Protein AF-A0A127SIT8-F1 (afdb_monomer_lite)

Secondary structure (DSSP, 8-state):
---TTTTS-GGGSPPP-TTT----GGG-THHHHHHTSTT-EE-S-SSS--EE-STTHHHHHS---TT-SSSTTSHHHHHHHTT-----SS--GGG-TTHHHHHHH--SPPPPTT--

Radius of gyration: 15.7 Å; chains: 1; bounding box: 31×37×43 Å

Sequence (116 aa):
MALGWMTKPRRTWPPFDPATAGTYRGFGLLNQFLVQAPGARRSAHPDASMVAVGPLAETLTEPHELGHALGEGSPVERFVRLGGKALLLGAPLNSVTALHYAEAGCGYPQQTMGDV

Foldseek 3Di:
DPDVVVPDPPVPDDQDDLLPDADDPVLHPVVRVQSVDPQKDWADDRPLIDIDHDDCRCVLRPHDDPVRRQEPPHSLVVCVVVVHDDDDDVHDPVSPSNVVHVVNVDPDPDDDPVND

Structure (mmCIF, N/CA/C/O backbone):
data_AF-A0A127SIT8-F1
#
_entry.id   AF-A0A127SIT8-F1
#
loop_
_atom_site.group_PDB
_atom_site.id
_atom_site.type_symbol
_atom_site.label_atom_id
_atom_site.label_alt_id
_atom_site.label_comp_id
_atom_site.label_asym_id
_atom_site.label_entity_id
_atom_site.label_seq_id
_atom_site.pdbx_PDB_ins_code
_atom_site.Cartn_x
_atom_site.Cartn_y
_atom_site.Cartn_z
_atom_site.occupancy
_atom_site.B_iso_or_equiv
_atom_site.auth_seq_id
_atom_site.auth_comp_id
_atom_site.auth_asym_id
_atom_site.auth_atom_id
_atom_site.pdbx_PDB_model_num
ATOM 1 N N . MET A 1 1 ? 18.643 5.044 -24.888 1.00 40.28 1 MET A N 1
ATOM 2 C CA . MET A 1 1 ? 17.559 4.178 -25.403 1.00 40.28 1 MET A CA 1
ATOM 3 C C . MET A 1 1 ? 16.245 4.693 -24.845 1.00 40.28 1 MET A C 1
ATOM 5 O O . MET A 1 1 ? 16.117 4.737 -23.631 1.00 40.28 1 MET A O 1
ATOM 9 N N . ALA A 1 2 ? 15.307 5.138 -25.684 1.00 46.88 2 ALA A N 1
ATOM 10 C CA . ALA A 1 2 ? 13.973 5.501 -25.203 1.00 46.88 2 ALA A CA 1
ATOM 11 C C . ALA A 1 2 ? 13.258 4.223 -24.741 1.00 46.88 2 ALA A C 1
ATOM 13 O O . ALA A 1 2 ? 13.222 3.241 -25.487 1.00 46.88 2 ALA A O 1
ATOM 14 N N . LEU A 1 3 ? 12.743 4.200 -23.509 1.00 56.16 3 LEU A N 1
ATOM 15 C CA . LEU A 1 3 ? 12.026 3.036 -23.004 1.00 56.16 3 LEU A CA 1
ATOM 16 C C . LEU A 1 3 ? 10.766 2.822 -23.860 1.00 56.16 3 LEU A C 1
ATOM 18 O O . LEU A 1 3 ? 9.957 3.733 -24.022 1.00 56.16 3 LEU A O 1
ATOM 22 N N . GLY A 1 4 ? 10.579 1.611 -24.391 1.00 52.06 4 GLY A N 1
ATOM 23 C CA . GLY A 1 4 ? 9.513 1.265 -25.347 1.00 52.06 4 GLY A CA 1
ATOM 24 C C . GLY A 1 4 ? 8.064 1.425 -24.856 1.00 52.06 4 GLY A C 1
ATOM 25 O O . GLY A 1 4 ? 7.136 1.086 -25.583 1.00 52.06 4 GLY A O 1
ATOM 26 N N . TRP A 1 5 ? 7.834 1.932 -23.642 1.00 57.19 5 TRP A N 1
ATOM 27 C CA . TRP A 1 5 ? 6.511 2.350 -23.173 1.00 57.19 5 TRP A CA 1
ATOM 28 C C . TRP A 1 5 ? 6.173 3.798 -23.557 1.00 57.19 5 TRP A C 1
ATOM 30 O O . TRP A 1 5 ? 4.993 4.116 -23.683 1.00 57.19 5 TRP A O 1
ATOM 40 N N . MET A 1 6 ? 7.174 4.652 -23.815 1.00 56.91 6 MET A N 1
ATOM 41 C CA . MET A 1 6 ? 6.979 6.041 -24.263 1.00 56.91 6 MET A CA 1
ATOM 42 C C . MET A 1 6 ? 6.443 6.138 -25.702 1.00 56.91 6 MET A C 1
ATOM 44 O O . MET A 1 6 ? 6.018 7.205 -26.130 1.00 56.91 6 MET A O 1
ATOM 48 N N . THR A 1 7 ? 6.459 5.036 -26.458 1.00 61.00 7 THR A N 1
ATOM 49 C CA . THR A 1 7 ? 6.024 4.980 -27.862 1.00 61.00 7 THR A CA 1
ATOM 50 C C . THR A 1 7 ? 4.587 4.486 -28.040 1.00 61.00 7 THR A C 1
ATOM 52 O O . THR A 1 7 ? 4.038 4.604 -29.135 1.00 61.00 7 THR A O 1
ATOM 55 N N . LYS A 1 8 ? 3.941 3.950 -26.992 1.00 68.88 8 LYS A N 1
ATOM 56 C CA . LYS A 1 8 ? 2.527 3.556 -27.065 1.00 68.88 8 LYS A CA 1
ATOM 57 C C . LYS A 1 8 ? 1.630 4.791 -26.936 1.00 68.88 8 LYS A C 1
ATOM 59 O O . LYS A 1 8 ? 1.802 5.564 -25.993 1.00 68.88 8 LYS A O 1
ATOM 64 N N . PRO A 1 9 ? 0.633 4.978 -27.821 1.00 81.00 9 PRO A N 1
ATOM 65 C CA . PRO A 1 9 ? -0.307 6.081 -27.685 1.00 81.00 9 PRO A CA 1
ATOM 66 C C . PRO A 1 9 ? -1.016 6.010 -26.331 1.00 81.00 9 PRO A C 1
ATOM 68 O O . PRO A 1 9 ? -1.557 4.961 -25.979 1.00 81.00 9 PRO A O 1
ATOM 71 N N . ARG A 1 10 ? -1.095 7.132 -25.603 1.00 79.88 10 ARG A N 1
ATOM 72 C CA . ARG A 1 10 ? -1.834 7.234 -24.325 1.00 79.88 10 ARG A CA 1
ATOM 73 C C . ARG A 1 10 ? -3.251 6.657 -24.406 1.00 79.88 10 ARG A C 1
ATOM 75 O O . ARG A 1 10 ? -3.725 6.051 -23.460 1.00 79.88 10 ARG A O 1
ATOM 82 N N . ARG A 1 11 ? -3.901 6.782 -25.569 1.00 84.56 11 ARG A N 1
ATOM 83 C CA . ARG A 1 11 ? -5.251 6.258 -25.839 1.00 84.56 11 ARG A CA 1
ATOM 84 C C . ARG A 1 11 ? -5.359 4.727 -25.835 1.00 84.56 11 ARG A C 1
ATOM 86 O O . ARG A 1 11 ? -6.466 4.211 -25.865 1.00 84.56 11 ARG A O 1
ATOM 93 N N . THR A 1 12 ? -4.231 4.019 -25.845 1.00 88.75 12 THR A N 1
ATOM 94 C CA . THR A 1 12 ? -4.159 2.548 -25.835 1.00 88.75 12 THR A CA 1
ATOM 95 C C . THR A 1 12 ? -3.768 1.980 -24.472 1.00 88.75 12 THR A C 1
ATOM 97 O O . THR A 1 12 ? -3.664 0.763 -24.331 1.00 88.75 12 THR A O 1
ATOM 100 N N . TRP A 1 13 ? -3.521 2.834 -23.473 1.00 88.56 13 TRP A N 1
ATOM 101 C CA . TRP A 1 13 ? -3.238 2.365 -22.123 1.00 88.56 13 TRP A CA 1
ATOM 102 C C . TRP A 1 13 ? -4.503 1.769 -21.499 1.00 88.56 13 TRP A C 1
ATOM 104 O O . TRP A 1 13 ? -5.552 2.418 -21.545 1.00 88.56 13 TRP A O 1
ATOM 114 N N . PRO A 1 14 ? -4.429 0.554 -20.929 1.00 91.62 14 PRO A N 1
ATOM 115 C CA . PRO A 1 14 ? -5.562 -0.005 -20.217 1.00 91.62 14 PRO A CA 1
ATOM 116 C C . PRO A 1 14 ? -5.865 0.860 -18.983 1.00 91.62 14 PRO A C 1
ATOM 118 O O . PRO A 1 14 ? -4.927 1.334 -18.331 1.00 91.62 14 PRO A O 1
ATOM 121 N N . PRO A 1 15 ? -7.148 1.075 -18.645 1.00 92.44 15 PRO A N 1
ATOM 122 C CA . PRO A 1 15 ? -7.497 1.675 -17.368 1.00 92.44 15 PRO A CA 1
ATOM 123 C C . PRO A 1 15 ? -7.002 0.777 -16.232 1.00 92.44 15 PRO A C 1
ATOM 125 O O . PRO A 1 15 ? -6.918 -0.445 -16.371 1.00 92.44 15 PRO A O 1
ATOM 128 N N . PHE A 1 16 ? -6.668 1.390 -15.102 1.00 94.88 16 PHE A N 1
ATOM 129 C CA . PHE A 1 16 ? -6.345 0.631 -13.908 1.00 94.88 16 PHE A CA 1
ATOM 130 C C . PHE A 1 16 ? -7.620 0.019 -13.332 1.00 94.88 16 PHE A C 1
ATOM 132 O O . PHE A 1 16 ? -8.549 0.732 -12.964 1.00 94.88 16 PHE A O 1
ATOM 139 N N . ASP A 1 17 ? -7.634 -1.304 -13.251 1.00 94.94 17 ASP A N 1
ATOM 140 C CA . ASP A 1 17 ? -8.654 -2.082 -12.566 1.00 94.94 17 ASP A CA 1
ATOM 141 C C . ASP A 1 17 ? -7.963 -2.858 -11.432 1.00 94.94 17 ASP A C 1
ATOM 143 O O . ASP A 1 17 ? -7.124 -3.721 -11.717 1.00 94.94 17 ASP A O 1
ATOM 147 N N . PRO A 1 18 ? -8.274 -2.572 -10.152 1.00 94.25 18 PRO A N 1
ATOM 148 C CA . PRO A 1 18 ? -7.648 -3.238 -9.013 1.00 94.25 18 PRO A CA 1
ATOM 149 C C . PRO A 1 18 ? -7.737 -4.770 -9.059 1.00 94.25 18 PRO A C 1
ATOM 151 O O . PRO A 1 18 ? -6.831 -5.435 -8.544 1.00 94.25 18 PRO A O 1
ATOM 154 N N . ALA A 1 19 ? -8.786 -5.322 -9.680 1.00 92.06 19 ALA A N 1
ATOM 155 C CA . ALA A 1 19 ? -9.024 -6.761 -9.752 1.00 92.06 19 ALA A CA 1
ATOM 156 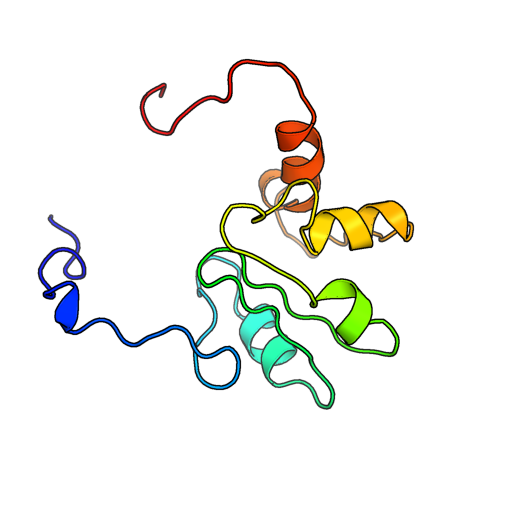C C . ALA A 1 19 ? -8.153 -7.473 -10.800 1.00 92.06 19 ALA A C 1
ATOM 158 O O . ALA A 1 19 ? -7.876 -8.664 -10.655 1.00 92.06 19 ALA A O 1
ATOM 159 N N . THR A 1 20 ? -7.712 -6.770 -11.848 1.00 93.38 20 THR A N 1
ATOM 160 C CA . THR A 1 20 ? -7.025 -7.391 -12.997 1.00 93.38 20 THR A CA 1
ATOM 161 C C . THR A 1 20 ? -5.628 -6.836 -13.260 1.00 93.38 20 THR A C 1
ATOM 163 O O . THR A 1 20 ? -4.790 -7.526 -13.847 1.00 93.38 20 THR A O 1
ATOM 166 N N . ALA A 1 21 ? -5.327 -5.619 -12.804 1.00 95.00 21 ALA A N 1
ATOM 167 C CA . ALA A 1 21 ? -4.012 -5.018 -12.961 1.00 95.00 21 ALA A CA 1
ATOM 168 C C . ALA A 1 21 ? -2.939 -5.820 -12.207 1.00 95.00 21 ALA A C 1
ATOM 170 O O . ALA A 1 21 ? -3.110 -6.191 -11.046 1.00 95.00 21 ALA A O 1
ATOM 171 N N . GLY A 1 22 ? -1.782 -6.032 -12.835 1.00 93.94 22 GLY A N 1
ATOM 172 C CA . GLY A 1 22 ? -0.631 -6.638 -12.163 1.00 93.94 22 GLY A CA 1
ATOM 173 C C . GLY A 1 22 ? -0.047 -5.756 -11.050 1.00 93.94 22 GLY A C 1
ATOM 174 O O . GLY A 1 22 ? -0.444 -4.602 -10.851 1.00 93.94 22 GLY A O 1
ATOM 175 N N . THR A 1 23 ? 0.939 -6.293 -10.334 1.00 96.12 23 THR A N 1
ATOM 176 C CA . THR A 1 23 ? 1.774 -5.522 -9.399 1.00 96.12 23 THR A CA 1
ATOM 177 C C . THR A 1 23 ? 3.086 -5.102 -10.054 1.00 96.12 23 THR A C 1
ATOM 179 O O . THR A 1 23 ? 3.657 -5.846 -10.859 1.00 96.12 23 THR A O 1
ATOM 182 N N . TYR A 1 24 ? 3.617 -3.938 -9.677 1.00 95.94 24 TYR A N 1
ATOM 183 C CA . TYR A 1 24 ? 4.926 -3.504 -10.155 1.00 95.94 24 TYR A CA 1
ATOM 184 C C . TYR A 1 24 ? 6.035 -4.411 -9.604 1.00 95.94 24 TYR A C 1
ATOM 186 O O . TYR A 1 24 ? 6.249 -4.501 -8.396 1.00 95.94 24 TYR A O 1
ATOM 194 N N . ARG A 1 25 ? 6.760 -5.089 -10.501 1.00 94.00 25 ARG A N 1
ATOM 195 C CA . ARG A 1 25 ? 7.769 -6.100 -10.133 1.00 94.00 25 ARG A CA 1
ATOM 196 C C . ARG A 1 25 ? 8.960 -5.518 -9.367 1.00 94.00 25 ARG A C 1
ATOM 198 O O . ARG A 1 25 ? 9.594 -6.248 -8.614 1.00 94.00 25 ARG A O 1
ATOM 205 N N . GLY A 1 26 ? 9.242 -4.222 -9.532 1.00 94.75 26 GLY A N 1
ATOM 206 C CA . GLY A 1 26 ? 10.337 -3.541 -8.835 1.00 94.75 26 GLY A CA 1
ATOM 207 C C . GLY A 1 26 ? 10.148 -3.441 -7.318 1.00 94.75 26 GLY A C 1
ATOM 208 O O . GLY A 1 26 ? 11.132 -3.276 -6.609 1.00 94.75 26 GLY A O 1
ATOM 209 N N . PHE A 1 27 ? 8.921 -3.609 -6.809 1.00 94.94 27 PHE A N 1
ATOM 210 C CA . PHE A 1 27 ? 8.633 -3.630 -5.367 1.00 94.94 27 PHE A CA 1
ATOM 211 C C . PHE A 1 27 ? 8.604 -5.047 -4.770 1.00 94.94 27 PHE A C 1
ATOM 213 O O . PHE A 1 27 ? 8.259 -5.221 -3.604 1.00 94.94 27 PHE A O 1
ATOM 220 N N . GLY A 1 28 ? 8.984 -6.061 -5.554 1.00 94.44 28 GLY A N 1
ATOM 221 C CA . GLY A 1 28 ? 9.095 -7.449 -5.112 1.00 94.44 28 GLY A CA 1
ATOM 222 C C . GLY A 1 28 ? 7.906 -8.332 -5.499 1.00 94.44 28 GLY A C 1
ATOM 223 O O . GLY A 1 28 ? 6.774 -7.882 -5.675 1.00 94.44 28 GLY A O 1
ATOM 224 N N . LEU A 1 29 ? 8.176 -9.636 -5.626 1.00 95.50 29 LEU A N 1
ATOM 225 C CA . LEU A 1 29 ? 7.182 -10.635 -6.038 1.00 95.50 29 LEU A CA 1
ATOM 226 C C . LEU A 1 29 ? 6.115 -10.910 -4.973 1.00 95.50 29 LEU A C 1
ATOM 228 O O . LEU A 1 29 ? 5.016 -11.327 -5.328 1.00 95.50 29 LEU A O 1
ATOM 232 N N . LEU A 1 30 ? 6.408 -10.655 -3.693 1.00 95.62 30 LEU A N 1
ATOM 233 C CA . LEU A 1 30 ? 5.467 -10.878 -2.590 1.00 95.62 30 LEU A CA 1
ATOM 234 C C . LEU A 1 30 ? 4.136 -10.144 -2.814 1.00 95.62 30 LEU A C 1
ATOM 236 O O . LEU A 1 30 ? 3.076 -10.702 -2.543 1.00 95.62 30 LEU A O 1
ATOM 240 N N . ASN A 1 31 ? 4.182 -8.939 -3.388 1.00 96.56 31 ASN A N 1
ATOM 241 C CA . ASN A 1 31 ? 2.989 -8.141 -3.670 1.00 96.56 31 ASN A CA 1
ATOM 242 C C . ASN A 1 31 ? 1.997 -8.878 -4.580 1.00 96.56 31 ASN A C 1
ATOM 244 O O . ASN A 1 31 ? 0.790 -8.788 -4.363 1.00 96.56 31 ASN A O 1
ATOM 248 N N . GLN A 1 32 ? 2.486 -9.653 -5.555 1.00 95.50 32 GLN A N 1
ATOM 249 C CA . GLN A 1 32 ? 1.624 -10.421 -6.454 1.00 95.50 32 GLN A CA 1
ATOM 250 C C . GLN A 1 32 ? 0.839 -11.501 -5.699 1.00 95.50 32 GLN A C 1
ATOM 252 O O . GLN A 1 32 ? -0.339 -11.709 -5.989 1.00 95.50 32 GLN A O 1
ATOM 257 N N . PHE A 1 33 ? 1.471 -12.150 -4.719 1.00 96.62 33 PHE A N 1
ATOM 258 C CA . PHE A 1 33 ? 0.821 -13.154 -3.876 1.00 96.62 33 PHE A CA 1
ATOM 259 C C . PHE A 1 33 ? -0.172 -12.520 -2.900 1.00 96.62 33 PHE A C 1
ATOM 261 O O . PHE A 1 33 ? -1.255 -13.062 -2.706 1.00 96.62 33 PHE A O 1
ATOM 268 N N . LEU A 1 34 ? 0.158 -11.358 -2.324 1.00 96.75 34 LEU A N 1
ATOM 269 C CA . LEU A 1 34 ? -0.745 -10.643 -1.416 1.00 96.75 34 LEU A CA 1
ATOM 270 C C . LEU A 1 34 ? -2.026 -10.181 -2.119 1.00 96.75 34 LEU A C 1
ATOM 272 O O . LEU A 1 34 ? -3.105 -10.330 -1.557 1.00 96.75 34 LEU A O 1
ATOM 276 N N . VAL A 1 35 ? -1.932 -9.684 -3.358 1.00 96.56 35 VAL A N 1
ATOM 277 C CA . VAL A 1 35 ? -3.112 -9.307 -4.164 1.00 96.56 35 VAL A CA 1
ATOM 278 C C . VAL A 1 35 ? -4.012 -10.509 -4.466 1.00 96.56 35 VAL A C 1
ATOM 280 O O . VAL A 1 35 ? -5.221 -10.349 -4.585 1.00 96.56 35 VAL A O 1
ATOM 283 N N . GLN A 1 36 ? -3.444 -11.711 -4.561 1.00 95.56 36 GLN A N 1
ATOM 284 C CA . GLN A 1 36 ? -4.184 -12.948 -4.832 1.00 95.56 36 GLN A CA 1
ATOM 285 C C . GLN A 1 36 ? -4.662 -13.667 -3.563 1.00 95.56 36 GLN A C 1
ATOM 287 O O . GLN A 1 36 ? -5.338 -14.693 -3.661 1.00 95.56 36 GLN A O 1
ATOM 292 N N . ALA A 1 37 ? -4.307 -13.171 -2.376 1.00 96.94 37 ALA A N 1
ATOM 293 C CA . ALA A 1 37 ? -4.681 -13.814 -1.129 1.00 96.94 37 ALA A CA 1
ATOM 294 C C . ALA A 1 37 ? -6.213 -13.786 -0.937 1.00 96.94 37 ALA A C 1
ATOM 296 O O . ALA A 1 37 ? -6.856 -12.772 -1.229 1.00 96.94 37 ALA A O 1
ATOM 297 N N . PRO A 1 38 ? -6.828 -14.865 -0.418 1.00 96.44 38 PRO A N 1
ATOM 298 C CA . PRO A 1 38 ? -8.253 -14.870 -0.113 1.00 96.44 38 PRO A CA 1
ATOM 299 C C . PRO A 1 38 ? -8.639 -13.717 0.820 1.00 96.44 38 PRO A C 1
ATOM 301 O O . PRO A 1 38 ? -8.029 -13.521 1.870 1.00 96.44 38 PRO A O 1
ATOM 304 N N . GLY A 1 39 ? -9.660 -12.951 0.433 1.00 95.75 39 GLY A N 1
ATOM 305 C CA . GLY A 1 39 ? -10.127 -11.796 1.205 1.00 95.75 39 GLY A CA 1
ATOM 306 C C . GLY A 1 39 ? -9.240 -10.550 1.104 1.00 95.75 39 GLY A C 1
ATOM 307 O O . GLY A 1 39 ? -9.487 -9.588 1.832 1.00 95.75 39 GLY A O 1
ATOM 308 N N . ALA A 1 40 ? -8.236 -10.537 0.221 1.00 97.75 40 ALA A N 1
ATOM 309 C CA . ALA A 1 40 ? -7.472 -9.332 -0.068 1.00 97.75 40 ALA A CA 1
ATOM 310 C C . ALA A 1 40 ? -8.373 -8.222 -0.629 1.00 97.75 40 ALA A C 1
ATOM 312 O O . ALA A 1 40 ? -9.239 -8.454 -1.476 1.00 97.75 40 ALA A O 1
ATOM 313 N N . ARG A 1 41 ? -8.136 -6.995 -0.168 1.00 98.19 41 ARG A N 1
ATOM 314 C CA . ARG A 1 41 ? -8.694 -5.766 -0.738 1.00 98.19 41 ARG A CA 1
ATOM 315 C C . ARG A 1 41 ? -7.558 -4.937 -1.310 1.00 98.19 41 ARG A C 1
ATOM 317 O O . ARG A 1 41 ? -6.457 -4.935 -0.760 1.00 98.19 41 ARG A O 1
ATOM 324 N N . ARG A 1 42 ? -7.819 -4.245 -2.417 1.00 98.12 42 ARG A N 1
ATOM 325 C CA . ARG A 1 42 ? -6.838 -3.407 -3.104 1.00 98.12 42 ARG A CA 1
ATOM 326 C C . ARG A 1 42 ? -7.423 -2.030 -3.367 1.00 98.12 42 ARG A C 1
ATOM 328 O O . ARG A 1 42 ? -8.546 -1.920 -3.846 1.00 98.12 42 ARG A O 1
ATOM 335 N N . SER A 1 43 ? -6.642 -1.001 -3.068 1.00 98.12 43 SER A N 1
ATOM 336 C CA . SER A 1 43 ? -7.051 0.390 -3.229 1.00 98.12 43 SER A CA 1
ATOM 337 C C . SER A 1 43 ? -6.996 0.865 -4.688 1.00 98.12 43 SER A C 1
ATOM 339 O O . SER A 1 43 ? -6.228 0.341 -5.504 1.00 98.12 43 SER A O 1
ATOM 341 N N . ALA A 1 44 ? -7.820 1.869 -5.005 1.00 96.81 44 ALA A N 1
ATOM 342 C CA . ALA A 1 44 ? -8.111 2.306 -6.373 1.00 96.81 44 ALA A CA 1
ATOM 343 C C . ALA A 1 44 ? -7.051 3.222 -7.017 1.00 96.81 44 ALA A C 1
ATOM 345 O O . ALA A 1 44 ? -7.096 3.435 -8.229 1.00 96.81 44 ALA A O 1
ATOM 346 N N . HIS A 1 45 ? -6.089 3.751 -6.253 1.00 97.44 45 HIS A N 1
ATOM 347 C CA . HIS A 1 45 ? -5.053 4.622 -6.807 1.00 97.44 45 HIS A CA 1
ATOM 348 C C . HIS A 1 45 ? -4.137 3.832 -7.766 1.00 97.44 45 HIS A C 1
ATOM 350 O O . HIS A 1 45 ? -3.508 2.869 -7.331 1.00 97.44 45 HIS A O 1
ATOM 356 N N . PRO A 1 46 ? -3.996 4.228 -9.047 1.00 95.81 46 PRO A N 1
ATOM 357 C CA . PRO A 1 46 ? -3.294 3.427 -10.054 1.00 95.81 46 PRO A CA 1
ATOM 358 C C . PRO A 1 46 ? -1.785 3.302 -9.813 1.00 95.81 46 PRO A C 1
ATOM 360 O O . PRO A 1 46 ? -1.213 2.248 -10.073 1.00 95.81 46 PRO A O 1
ATOM 363 N N . ASP A 1 47 ? -1.150 4.366 -9.313 1.00 96.25 47 ASP A N 1
ATOM 364 C CA . ASP A 1 47 ? 0.302 4.406 -9.075 1.00 96.25 47 ASP A CA 1
ATOM 365 C C . ASP A 1 47 ? 0.689 3.936 -7.657 1.00 96.25 47 ASP A C 1
ATOM 367 O O . ASP A 1 47 ? 1.474 3.009 -7.491 1.00 96.25 47 ASP A O 1
ATOM 371 N N . ALA A 1 48 ? 0.048 4.493 -6.625 1.00 97.19 48 ALA A N 1
ATOM 372 C CA . ALA A 1 48 ? 0.273 4.162 -5.218 1.00 97.19 48 ALA A CA 1
ATOM 373 C C . ALA A 1 48 ? -0.621 3.031 -4.667 1.00 97.19 48 ALA A C 1
ATOM 375 O O . ALA A 1 48 ? -0.894 2.988 -3.471 1.00 97.19 48 ALA A O 1
ATOM 376 N N . SER A 1 49 ? -1.122 2.122 -5.508 1.00 97.75 49 SER A N 1
ATOM 377 C CA . SER A 1 49 ? -2.049 1.066 -5.068 1.00 97.75 49 SER A CA 1
ATOM 378 C C . SER A 1 49 ? -1.496 0.253 -3.885 1.00 97.75 49 SER A C 1
ATOM 380 O O . SER A 1 49 ? -0.344 -0.177 -3.890 1.00 97.75 49 SER A O 1
ATOM 382 N N . MET A 1 50 ? -2.354 -0.012 -2.900 1.00 98.25 50 MET A N 1
ATOM 383 C CA . MET A 1 50 ? -2.053 -0.753 -1.670 1.00 98.25 50 MET A CA 1
ATOM 384 C C . MET A 1 50 ? -2.980 -1.954 -1.549 1.00 98.25 50 MET A C 1
ATOM 386 O O . MET A 1 50 ? -4.165 -1.854 -1.870 1.00 98.25 50 MET A O 1
ATOM 390 N N . VAL A 1 51 ? -2.450 -3.064 -1.043 1.00 98.25 51 VAL A N 1
ATOM 391 C CA . VAL A 1 51 ? -3.213 -4.275 -0.734 1.00 98.25 51 VAL A CA 1
ATOM 392 C C . VAL A 1 51 ? -3.257 -4.491 0.773 1.00 98.25 51 VAL A C 1
ATOM 394 O O . VAL A 1 51 ? -2.249 -4.319 1.457 1.00 98.25 51 VAL A O 1
ATOM 397 N N . ALA A 1 52 ? -4.414 -4.887 1.289 1.00 98.38 52 ALA A N 1
ATOM 398 C CA . ALA A 1 52 ? -4.585 -5.270 2.681 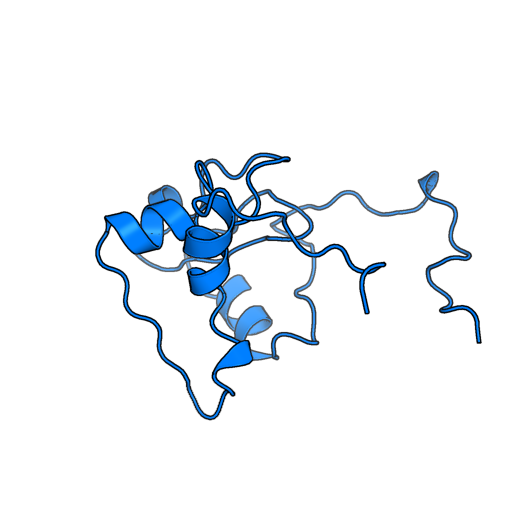1.00 98.38 52 ALA A CA 1
ATOM 399 C C . ALA A 1 52 ? -5.360 -6.586 2.779 1.00 98.38 52 ALA A C 1
ATOM 401 O O . ALA A 1 52 ? -6.234 -6.875 1.963 1.00 98.38 52 ALA A O 1
ATOM 402 N N . VAL A 1 53 ? -5.039 -7.383 3.795 1.00 98.25 53 VAL A N 1
ATOM 403 C CA . VAL A 1 53 ? -5.691 -8.665 4.083 1.00 98.25 53 VAL A CA 1
ATOM 404 C C . VAL A 1 53 ? -6.076 -8.679 5.556 1.00 98.25 53 VAL A C 1
ATOM 406 O O . VAL A 1 53 ? -5.272 -8.311 6.412 1.00 98.25 53 VAL A O 1
ATOM 409 N N . GLY A 1 54 ? -7.300 -9.114 5.851 1.00 97.88 54 GLY A N 1
ATOM 410 C CA . GLY A 1 54 ? -7.812 -9.241 7.214 1.00 97.88 54 GLY A CA 1
ATOM 411 C C . GLY A 1 54 ? -8.918 -8.237 7.564 1.00 97.88 54 GLY A C 1
ATOM 412 O O . GLY A 1 54 ? -9.439 -7.555 6.682 1.00 97.88 54 GLY A O 1
ATOM 413 N N . PRO A 1 55 ? -9.296 -8.139 8.852 1.00 97.88 55 PRO A N 1
ATOM 414 C CA . PRO A 1 55 ? -10.510 -7.434 9.281 1.00 97.88 55 PRO A CA 1
ATOM 415 C C . PRO A 1 55 ? -10.540 -5.934 8.973 1.00 97.88 55 PRO A C 1
ATOM 417 O O . PRO A 1 55 ? -11.611 -5.360 8.836 1.00 97.88 55 PRO A O 1
ATOM 420 N N . LEU A 1 56 ? -9.369 -5.301 8.859 1.00 98.19 56 LEU A N 1
ATOM 421 C CA . LEU A 1 56 ? -9.233 -3.869 8.576 1.00 98.19 56 LEU A CA 1
ATOM 422 C C . LEU A 1 56 ? -8.933 -3.584 7.100 1.00 98.19 56 LEU A C 1
ATOM 424 O O . LEU A 1 56 ? -8.595 -2.454 6.761 1.00 98.19 56 LEU A O 1
ATOM 428 N N . ALA A 1 57 ? -9.006 -4.593 6.224 1.00 98.38 57 ALA A N 1
ATOM 429 C CA . ALA A 1 57 ? -8.576 -4.450 4.838 1.00 98.38 57 ALA A CA 1
ATOM 430 C C . ALA A 1 57 ? -9.343 -3.342 4.109 1.00 98.38 57 ALA A C 1
ATOM 432 O O . ALA A 1 57 ? -8.722 -2.469 3.516 1.00 98.38 57 ALA A O 1
ATOM 433 N N . GLU A 1 58 ? -10.670 -3.334 4.231 1.00 98.12 58 GLU A N 1
ATOM 434 C CA . GLU A 1 58 ? -11.532 -2.299 3.654 1.00 98.12 58 GLU A CA 1
ATOM 435 C C . GLU A 1 58 ? -11.202 -0.914 4.218 1.00 98.12 58 GLU A C 1
ATOM 437 O O . GLU A 1 58 ? -10.864 -0.016 3.450 1.00 98.12 58 GLU A O 1
ATOM 442 N N . THR A 1 59 ? -11.164 -0.778 5.551 1.00 98.25 59 THR A N 1
ATOM 443 C CA . THR A 1 59 ? -10.798 0.471 6.235 1.00 98.25 59 THR A CA 1
ATOM 444 C C . THR A 1 59 ? -9.466 1.022 5.753 1.00 98.25 59 THR A C 1
ATOM 446 O O . THR A 1 59 ? -9.341 2.226 5.582 1.00 98.25 59 THR A O 1
ATOM 449 N N . LEU A 1 60 ? -8.460 0.169 5.555 1.00 98.44 60 LEU A N 1
ATOM 450 C CA . LEU A 1 60 ? -7.142 0.600 5.103 1.00 98.44 60 LEU A CA 1
ATOM 451 C C . LEU A 1 60 ? -7.157 1.023 3.633 1.00 98.44 60 LEU A C 1
ATOM 453 O O . LEU A 1 60 ? -6.512 2.008 3.287 1.00 98.44 60 LEU A O 1
ATOM 457 N N . THR A 1 61 ? -7.859 0.297 2.764 1.00 98.31 61 THR A N 1
ATOM 458 C CA . THR A 1 61 ? -7.750 0.494 1.310 1.00 98.31 61 THR A CA 1
ATOM 459 C C . THR A 1 61 ? -8.736 1.492 0.715 1.00 98.31 61 THR A C 1
ATOM 461 O O . THR A 1 61 ? -8.511 1.920 -0.419 1.00 98.31 61 THR A O 1
ATOM 464 N N . GLU A 1 62 ? -9.795 1.864 1.434 1.00 96.69 62 GLU A N 1
ATOM 465 C CA . GLU A 1 62 ? -10.865 2.712 0.905 1.00 96.69 62 GLU A CA 1
ATOM 466 C C . GLU A 1 62 ? -11.182 3.905 1.831 1.00 96.69 62 GLU A C 1
ATOM 468 O O . GLU A 1 62 ? -11.305 3.723 3.044 1.00 96.69 62 GLU A O 1
ATOM 473 N N . PRO A 1 63 ? -11.302 5.137 1.292 1.00 97.00 63 PRO A N 1
ATOM 474 C CA . PRO A 1 63 ? -10.997 5.539 -0.088 1.00 97.00 63 PRO A CA 1
ATOM 475 C C . PRO A 1 63 ? -9.484 5.559 -0.383 1.00 97.00 63 PRO A C 1
ATOM 477 O O . PRO A 1 63 ? -8.654 5.476 0.521 1.00 97.00 63 PRO A O 1
ATOM 480 N N . HIS A 1 64 ? -9.109 5.674 -1.657 1.00 97.75 64 HIS A N 1
ATOM 481 C CA . HIS A 1 64 ? -7.743 6.025 -2.058 1.00 97.75 64 HIS A CA 1
ATOM 482 C C . HIS A 1 64 ? -7.782 6.820 -3.362 1.00 97.75 64 HIS A C 1
ATOM 484 O O . HIS A 1 64 ? -7.680 6.274 -4.462 1.00 97.75 64 HIS A O 1
ATOM 490 N N . GLU A 1 65 ? -8.020 8.116 -3.210 1.00 96.25 65 GLU A N 1
ATOM 491 C CA . GLU A 1 65 ? -8.300 9.034 -4.308 1.00 96.25 65 GLU A CA 1
ATOM 492 C C . GLU A 1 65 ? -7.023 9.544 -4.980 1.00 96.25 65 GLU A C 1
ATOM 494 O O . GLU A 1 65 ? -5.939 9.566 -4.393 1.00 96.25 65 GLU A O 1
ATOM 499 N N . LEU A 1 66 ? -7.157 9.991 -6.229 1.00 94.50 66 LEU A N 1
ATOM 500 C CA . LEU A 1 66 ? -6.076 10.679 -6.929 1.00 94.50 66 LEU A CA 1
ATOM 501 C C . LEU A 1 66 ? -5.684 11.955 -6.173 1.00 94.50 66 LEU A C 1
ATOM 503 O O . LEU A 1 66 ? -6.541 12.673 -5.673 1.00 94.50 66 LEU A O 1
ATOM 507 N N . GLY A 1 67 ? -4.383 12.235 -6.103 1.00 91.56 67 GLY A N 1
ATOM 508 C CA . GLY A 1 67 ? -3.841 13.339 -5.300 1.00 91.56 67 GLY A CA 1
ATOM 509 C C . GLY A 1 67 ? -3.525 12.952 -3.851 1.00 91.56 67 GLY A C 1
ATOM 510 O O . GLY A 1 67 ? -2.751 13.649 -3.204 1.00 91.56 67 GLY A O 1
ATOM 511 N N . HIS A 1 68 ? -4.014 11.800 -3.381 1.00 92.88 68 HIS A N 1
ATOM 512 C CA . HIS A 1 68 ? -3.825 11.302 -2.016 1.00 92.88 68 HIS A CA 1
ATOM 513 C C . HIS A 1 68 ? -3.012 10.001 -1.983 1.00 92.88 68 HIS A C 1
ATOM 515 O O . HIS A 1 68 ? -3.402 9.032 -1.342 1.00 92.88 68 HIS A O 1
ATOM 521 N N . ALA A 1 69 ? -1.876 9.975 -2.688 1.00 94.88 69 ALA A N 1
ATOM 522 C CA . ALA A 1 69 ? -1.077 8.765 -2.897 1.00 94.88 69 ALA A CA 1
ATOM 523 C C . ALA A 1 69 ? -0.524 8.152 -1.594 1.00 94.88 69 ALA A C 1
ATOM 525 O O . ALA A 1 69 ? -0.672 6.960 -1.344 1.00 94.88 69 ALA A O 1
ATOM 526 N N . LEU A 1 70 ? 0.159 8.957 -0.773 1.00 96.19 70 LEU A N 1
ATOM 527 C CA . LEU A 1 70 ? 0.866 8.486 0.433 1.00 96.19 70 LEU A CA 1
ATOM 528 C C . LEU A 1 70 ? 0.717 9.438 1.637 1.00 96.19 70 LEU A C 1
ATOM 530 O O . LEU A 1 70 ? 1.206 9.135 2.722 1.00 96.19 70 LEU A O 1
ATOM 534 N N . GLY A 1 71 ? 0.048 10.581 1.447 1.00 93.94 71 GLY A N 1
ATOM 535 C CA . GLY A 1 71 ? -0.175 11.615 2.461 1.00 93.94 71 GLY A CA 1
ATOM 536 C C . GLY A 1 71 ? -1.526 11.487 3.170 1.00 93.94 71 GLY A C 1
ATOM 537 O O . GLY A 1 71 ? -2.050 10.383 3.337 1.00 93.94 71 GLY A O 1
ATOM 538 N N . GLU A 1 72 ? -2.100 12.621 3.574 1.00 95.38 72 GLU A N 1
ATOM 539 C CA . GLU A 1 72 ? -3.463 12.696 4.120 1.00 95.38 72 GLU A CA 1
ATOM 540 C C . GLU A 1 72 ? -4.477 12.093 3.139 1.00 95.38 72 GLU A C 1
ATOM 542 O O . GLU A 1 72 ? -4.361 12.271 1.925 1.00 95.38 72 GLU A O 1
ATOM 547 N N . GLY A 1 73 ? -5.443 11.335 3.650 1.00 95.00 73 GLY A N 1
ATOM 548 C CA . GLY A 1 73 ? -6.442 10.632 2.852 1.00 95.00 73 GLY A CA 1
ATOM 549 C C . GLY A 1 73 ? -5.961 9.307 2.252 1.00 95.00 73 GLY A C 1
ATOM 550 O O . GLY A 1 73 ? -6.785 8.590 1.683 1.00 95.00 73 GLY A O 1
ATOM 551 N N . SER A 1 74 ? -4.683 8.940 2.399 1.00 97.88 74 SER A N 1
ATOM 552 C CA . SER A 1 74 ? -4.129 7.691 1.858 1.00 97.88 74 SER A CA 1
ATOM 553 C C . SER A 1 74 ? -4.304 6.487 2.804 1.00 97.88 74 SER A C 1
ATOM 555 O O . SER A 1 74 ? -4.481 6.646 4.017 1.00 97.88 74 SER A O 1
ATOM 557 N N . PRO A 1 75 ? -4.160 5.248 2.300 1.00 98.38 75 PRO A N 1
ATOM 558 C CA . PRO A 1 75 ? -4.011 4.057 3.137 1.00 98.38 75 PRO A CA 1
ATOM 559 C C . PRO A 1 75 ? -2.856 4.138 4.144 1.00 98.38 75 PRO A C 1
ATOM 561 O O . PRO A 1 75 ? -2.938 3.550 5.224 1.00 98.38 75 PRO A O 1
ATOM 564 N N . VAL A 1 76 ? -1.783 4.865 3.811 1.00 98.06 76 VAL A N 1
ATOM 565 C CA . VAL A 1 76 ? -0.607 5.011 4.682 1.00 98.06 76 VAL A CA 1
ATOM 566 C C . VAL A 1 76 ? -0.952 5.837 5.916 1.00 98.06 76 VAL A C 1
ATOM 568 O O . VAL A 1 76 ? -0.581 5.447 7.023 1.00 98.06 76 VAL A O 1
ATOM 571 N N . GLU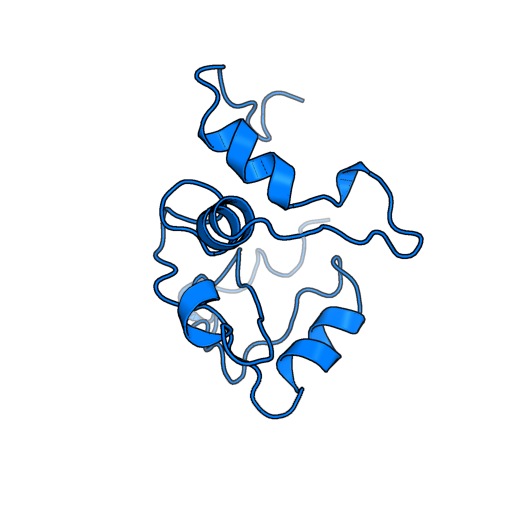 A 1 77 ? -1.730 6.911 5.759 1.00 97.50 77 GLU A N 1
ATOM 572 C CA . GLU A 1 77 ? -2.241 7.681 6.897 1.00 97.50 77 GLU A CA 1
ATOM 573 C C . GLU A 1 77 ? -2.995 6.769 7.870 1.00 97.50 77 GLU A C 1
ATOM 575 O O . GLU A 1 77 ? -2.730 6.771 9.074 1.00 97.50 77 GLU A O 1
ATOM 580 N N . ARG A 1 78 ? -3.932 5.965 7.354 1.00 98.25 78 ARG A N 1
ATOM 581 C CA . ARG A 1 78 ? -4.757 5.076 8.184 1.00 98.25 78 ARG A CA 1
ATOM 582 C C . ARG A 1 78 ? -3.906 4.029 8.887 1.00 98.25 78 ARG A C 1
ATOM 584 O O . ARG A 1 78 ? -4.090 3.802 10.079 1.00 98.25 78 ARG A O 1
ATOM 591 N N . PHE A 1 79 ? -2.945 3.439 8.179 1.00 98.25 79 PHE A N 1
ATOM 592 C CA . PHE A 1 79 ? -1.976 2.511 8.757 1.00 98.25 79 PHE A CA 1
ATOM 593 C C . PHE A 1 79 ? -1.212 3.140 9.932 1.00 98.25 79 PHE A C 1
ATOM 595 O O . PHE A 1 79 ? -1.118 2.524 10.995 1.00 98.25 79 PHE A O 1
ATOM 602 N N . VAL A 1 80 ? -0.721 4.375 9.776 1.00 97.25 80 VAL A N 1
ATOM 603 C CA . VAL A 1 80 ? -0.015 5.104 10.842 1.00 97.25 80 VAL A CA 1
ATOM 604 C C . VAL A 1 80 ? -0.951 5.411 12.013 1.00 97.25 80 VAL A C 1
ATOM 606 O O . VAL A 1 80 ? -0.616 5.108 13.159 1.00 97.25 80 VAL A O 1
ATOM 609 N N . ARG A 1 81 ? -2.149 5.949 11.746 1.00 96.88 81 ARG A N 1
ATOM 610 C CA . ARG A 1 81 ? -3.142 6.294 12.782 1.00 96.88 81 ARG A CA 1
ATOM 611 C C . ARG A 1 81 ? -3.612 5.084 13.589 1.00 96.88 81 ARG A C 1
ATOM 613 O O . ARG A 1 81 ? -3.918 5.228 14.768 1.00 96.88 81 ARG A O 1
ATOM 620 N N . LEU A 1 82 ? -3.645 3.902 12.976 1.00 98.06 82 LEU A N 1
ATOM 621 C CA . LEU A 1 82 ? -4.003 2.639 13.628 1.00 98.06 82 LEU A CA 1
ATOM 622 C C . LEU A 1 82 ? -2.824 1.973 14.365 1.00 98.06 82 LEU A C 1
ATOM 624 O O . LEU A 1 82 ? -2.978 0.868 14.882 1.00 98.06 82 LEU A O 1
ATOM 628 N N . GLY A 1 83 ? -1.651 2.614 14.430 1.00 97.62 83 GLY A N 1
ATOM 629 C CA . GLY A 1 83 ? -0.475 2.068 15.116 1.00 97.62 83 GLY A CA 1
ATOM 630 C C . GLY A 1 83 ? 0.173 0.895 14.374 1.00 97.62 83 GLY A C 1
ATOM 631 O O . GLY A 1 83 ? 0.711 -0.023 15.001 1.00 97.62 83 GLY A O 1
ATOM 632 N N . GLY A 1 84 ? 0.095 0.903 13.041 1.00 97.62 84 GLY A N 1
ATOM 633 C CA . GLY A 1 84 ? 0.695 -0.103 12.176 1.00 97.62 84 GLY A CA 1
ATOM 634 C C . GLY A 1 84 ? 2.206 -0.251 12.382 1.00 97.62 84 GLY A C 1
ATOM 635 O O . GLY A 1 84 ? 2.907 0.681 12.774 1.00 97.62 84 GLY A O 1
ATOM 636 N N . LYS A 1 85 ? 2.725 -1.452 12.109 1.00 98.00 85 LYS A N 1
ATOM 637 C CA . LYS A 1 85 ? 4.151 -1.782 12.244 1.00 98.00 85 LYS A CA 1
ATOM 638 C C . LYS A 1 85 ? 4.733 -2.151 10.888 1.00 98.00 85 LYS A C 1
ATOM 640 O O . LYS A 1 85 ? 4.164 -2.979 10.182 1.00 98.00 85 LYS A O 1
ATOM 645 N N . ALA A 1 86 ? 5.865 -1.548 10.534 1.00 96.62 86 ALA A N 1
ATOM 646 C CA . ALA A 1 86 ? 6.603 -1.893 9.326 1.00 96.62 86 ALA A CA 1
ATOM 647 C C . ALA A 1 86 ? 7.575 -3.047 9.611 1.00 96.62 86 ALA A C 1
ATOM 649 O O . ALA A 1 86 ? 8.322 -3.009 10.588 1.00 96.62 86 ALA A O 1
ATOM 650 N N . LEU A 1 87 ? 7.573 -4.062 8.747 1.00 97.25 87 LEU A N 1
ATOM 651 C CA . LEU A 1 87 ? 8.487 -5.200 8.806 1.00 97.25 87 LEU A CA 1
ATOM 652 C C . LEU A 1 87 ? 9.374 -5.195 7.559 1.00 97.25 87 LEU A C 1
ATOM 654 O O . LEU A 1 87 ? 8.871 -5.288 6.442 1.00 97.25 87 LEU A O 1
ATOM 658 N N . LEU A 1 88 ? 10.691 -5.124 7.753 1.00 97.12 88 LEU A N 1
ATOM 659 C CA . LEU A 1 88 ? 11.674 -5.212 6.676 1.00 97.12 88 LEU A CA 1
ATOM 660 C C . LEU A 1 88 ? 12.283 -6.618 6.675 1.00 97.12 88 LEU A C 1
ATOM 662 O O . LEU A 1 88 ? 13.087 -6.959 7.540 1.00 97.12 88 LEU A O 1
ATOM 666 N N . LEU A 1 89 ? 11.906 -7.443 5.698 1.00 96.00 89 LEU A N 1
ATOM 667 C CA . LEU A 1 89 ? 12.455 -8.791 5.520 1.00 96.00 89 LEU A CA 1
ATOM 668 C C . LEU A 1 89 ? 13.610 -8.757 4.519 1.00 96.00 89 LEU A C 1
ATOM 670 O O . LEU A 1 89 ? 13.413 -8.968 3.326 1.00 96.00 89 LEU A O 1
ATOM 674 N N . GLY A 1 90 ? 14.808 -8.421 5.002 1.00 96.19 90 GLY A N 1
ATOM 675 C CA . GLY A 1 90 ? 16.000 -8.267 4.154 1.00 96.19 90 GLY A CA 1
ATOM 676 C C . GLY A 1 90 ? 15.941 -7.069 3.195 1.00 96.19 90 GLY A C 1
ATOM 677 O O . GLY A 1 90 ? 16.807 -6.931 2.335 1.00 96.19 90 GLY A O 1
ATOM 678 N N . ALA A 1 91 ? 14.927 -6.212 3.334 1.00 96.25 91 ALA A N 1
ATOM 679 C CA . ALA A 1 91 ? 14.762 -5.004 2.541 1.00 96.25 91 ALA A CA 1
ATOM 680 C C . ALA A 1 91 ? 15.606 -3.844 3.109 1.00 96.25 91 ALA A C 1
ATOM 682 O O . ALA A 1 91 ? 15.791 -3.761 4.328 1.00 96.25 91 ALA A O 1
ATOM 683 N N . PRO A 1 92 ? 16.114 -2.943 2.253 1.00 94.50 92 PRO A N 1
ATOM 684 C CA . PRO A 1 92 ? 16.844 -1.757 2.689 1.00 94.50 92 PRO A CA 1
ATOM 685 C C . PRO A 1 92 ? 15.922 -0.727 3.357 1.00 94.50 92 PRO A C 1
ATOM 687 O O . PRO A 1 92 ? 14.727 -0.667 3.089 1.00 94.50 92 PRO A O 1
ATOM 690 N N . LEU A 1 93 ? 16.484 0.153 4.190 1.00 93.31 93 LEU A N 1
ATOM 691 C CA . LEU A 1 93 ? 15.704 1.175 4.902 1.00 93.31 93 LEU A CA 1
ATOM 692 C C . LEU A 1 93 ? 14.987 2.164 3.961 1.00 93.31 93 LEU A C 1
ATOM 694 O O . LEU A 1 93 ? 13.926 2.678 4.299 1.00 93.31 93 LEU A O 1
ATOM 698 N N . ASN A 1 94 ? 15.524 2.398 2.761 1.00 91.88 94 ASN A N 1
ATOM 699 C CA . ASN A 1 94 ? 14.895 3.264 1.759 1.00 91.88 94 ASN A CA 1
ATOM 700 C C . ASN A 1 94 ? 13.633 2.655 1.114 1.00 91.88 94 ASN A C 1
ATOM 702 O O . ASN A 1 94 ? 13.013 3.310 0.284 1.00 91.88 94 ASN A O 1
ATOM 706 N N . SER A 1 95 ? 13.230 1.433 1.482 1.00 93.38 95 SER A N 1
ATOM 707 C CA . SER A 1 95 ? 11.969 0.832 1.035 1.00 93.38 95 SER A CA 1
ATOM 708 C C . SER A 1 95 ? 10.799 1.087 1.993 1.00 93.38 95 SER A C 1
ATOM 710 O O . SER A 1 95 ? 9.729 0.504 1.816 1.00 93.38 95 SER A O 1
ATOM 712 N N . VAL A 1 96 ? 10.982 1.883 3.054 1.00 96.19 96 VAL A N 1
ATOM 713 C CA . VAL A 1 96 ? 9.928 2.145 4.046 1.00 96.19 96 VAL A CA 1
ATOM 714 C C . VAL A 1 96 ? 8.959 3.205 3.523 1.00 96.19 96 VAL A C 1
ATOM 716 O O . VAL A 1 96 ? 9.095 4.393 3.799 1.00 96.19 96 VAL A O 1
ATOM 719 N N . THR A 1 97 ? 7.923 2.757 2.812 1.00 95.81 97 THR A N 1
ATOM 720 C CA . THR A 1 97 ? 6.894 3.618 2.202 1.00 95.81 97 THR A CA 1
ATOM 721 C C . THR A 1 97 ? 6.176 4.531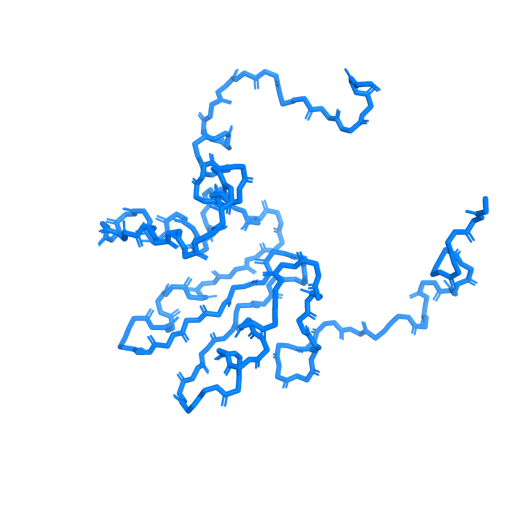 3.199 1.00 95.81 97 THR A C 1
ATOM 723 O O . THR A 1 97 ? 5.752 5.623 2.8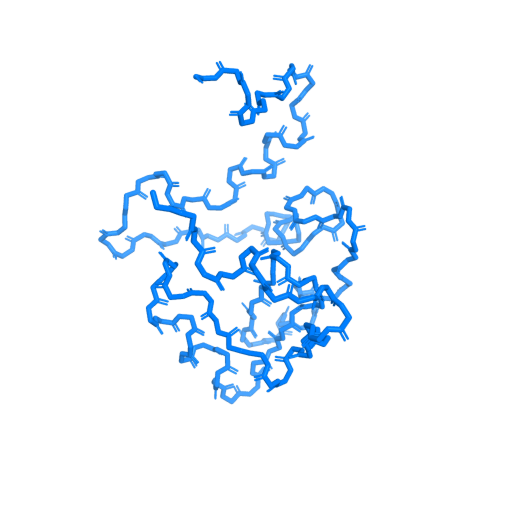38 1.00 95.81 97 THR A O 1
ATOM 726 N N . ALA A 1 98 ? 6.065 4.121 4.467 1.00 95.00 98 ALA A N 1
ATOM 727 C CA . ALA A 1 98 ? 5.411 4.919 5.505 1.00 95.00 98 ALA A CA 1
ATOM 728 C C . ALA A 1 98 ? 6.115 6.259 5.787 1.00 95.00 98 ALA A C 1
ATOM 730 O O . ALA A 1 98 ? 5.478 7.178 6.297 1.00 95.00 98 ALA A O 1
ATOM 731 N N . LEU A 1 99 ? 7.399 6.399 5.435 1.00 93.88 99 LEU A N 1
ATOM 732 C CA . LEU A 1 99 ? 8.121 7.665 5.582 1.00 93.88 99 LEU A CA 1
ATOM 733 C C . LEU A 1 99 ? 7.563 8.762 4.663 1.00 93.88 99 LEU A C 1
ATOM 735 O O . LEU A 1 99 ? 7.560 9.923 5.062 1.00 93.88 99 LEU A O 1
ATOM 739 N N . HIS A 1 100 ? 6.984 8.406 3.511 1.00 92.56 100 HIS A N 1
ATOM 740 C CA . HIS A 1 100 ? 6.354 9.377 2.609 1.00 92.56 100 HIS A CA 1
ATOM 741 C C . HIS A 1 100 ? 5.150 10.093 3.237 1.00 92.56 100 HIS A C 1
ATOM 743 O O . HIS A 1 100 ? 4.838 11.220 2.862 1.00 92.56 100 HIS A O 1
ATOM 749 N N . TYR A 1 101 ? 4.493 9.488 4.232 1.00 94.12 101 TYR A N 1
ATOM 750 C CA . TYR A 1 101 ? 3.448 10.181 4.987 1.00 94.12 101 TYR A CA 1
ATOM 751 C C . TYR A 1 101 ? 4.023 11.327 5.831 1.00 94.12 101 TYR A C 1
ATOM 753 O O . TYR A 1 101 ? 3.429 12.401 5.907 1.00 94.12 101 TYR A O 1
ATOM 761 N N . ALA A 1 102 ? 5.204 11.129 6.427 1.00 90.75 102 ALA A N 1
ATOM 762 C CA . ALA A 1 102 ? 5.899 12.193 7.144 1.00 90.75 102 ALA A CA 1
ATOM 763 C C . ALA A 1 102 ? 6.371 13.291 6.180 1.00 90.75 102 ALA A C 1
ATOM 765 O O . ALA A 1 102 ? 6.172 14.468 6.465 1.00 90.75 102 ALA A O 1
ATOM 766 N N . GLU A 1 103 ? 6.916 12.917 5.017 1.00 89.12 103 GLU A N 1
ATOM 767 C CA . GLU A 1 103 ? 7.330 13.871 3.977 1.00 89.12 103 GLU A CA 1
ATOM 768 C C . GLU A 1 103 ? 6.167 14.737 3.489 1.00 89.12 103 GLU A C 1
ATOM 770 O O . GLU A 1 103 ? 6.335 15.946 3.347 1.00 89.12 103 GLU A O 1
ATOM 775 N N . ALA A 1 104 ? 4.982 14.148 3.302 1.00 86.94 104 ALA A N 1
ATOM 776 C CA . ALA A 1 104 ? 3.780 14.874 2.899 1.00 86.94 104 ALA A CA 1
ATOM 777 C C . ALA A 1 104 ? 3.311 15.893 3.955 1.00 86.94 104 ALA A C 1
ATOM 779 O O . ALA A 1 104 ? 2.740 16.922 3.603 1.00 86.94 104 ALA A O 1
ATOM 780 N N . GLY A 1 105 ? 3.551 15.621 5.244 1.00 80.12 105 GLY A N 1
ATOM 781 C CA . GLY A 1 105 ? 3.232 16.534 6.348 1.00 80.12 105 GLY A CA 1
ATOM 782 C C . GLY A 1 105 ? 4.327 17.562 6.654 1.00 80.12 105 GLY A C 1
ATOM 783 O O . GLY A 1 105 ? 4.095 18.519 7.396 1.00 80.12 105 GLY A O 1
ATOM 784 N N . CYS A 1 106 ? 5.528 17.384 6.107 1.00 77.25 106 CYS A N 1
ATOM 785 C CA . CYS A 1 106 ? 6.652 18.280 6.315 1.00 77.25 106 CYS A CA 1
ATOM 786 C C . CYS A 1 106 ? 6.554 19.494 5.380 1.00 77.25 106 CYS A C 1
ATOM 788 O O . CYS A 1 106 ? 6.689 19.371 4.168 1.00 77.25 106 CYS A O 1
ATOM 790 N N . GLY A 1 107 ? 6.420 20.696 5.949 1.00 69.69 107 GLY A N 1
ATOM 791 C CA . GLY A 1 107 ? 6.416 21.974 5.216 1.00 69.69 107 GLY A CA 1
ATOM 792 C C . GLY A 1 107 ? 7.760 22.380 4.587 1.00 69.69 107 GLY A C 1
ATOM 793 O O . GLY A 1 107 ? 8.011 23.570 4.406 1.00 69.69 107 GLY A O 1
ATOM 794 N N . TYR A 1 108 ? 8.644 21.422 4.301 1.00 68.00 108 TYR A N 1
ATOM 795 C CA . TYR A 1 108 ? 9.885 21.657 3.569 1.00 68.00 108 TYR A CA 1
ATOM 796 C C . TYR A 1 108 ? 9.628 21.603 2.056 1.00 68.00 108 TYR A C 1
ATOM 798 O O . TYR A 1 108 ? 8.702 20.912 1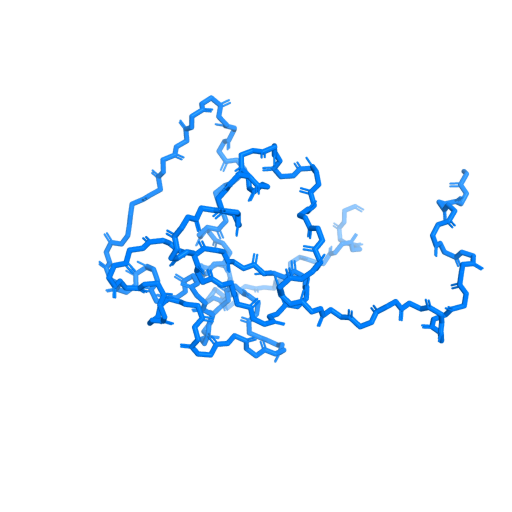.619 1.00 68.00 108 TYR A O 1
ATOM 806 N N . PRO A 1 109 ? 10.440 22.303 1.239 1.00 67.19 109 PRO A N 1
ATOM 807 C CA . PRO A 1 109 ? 10.366 22.183 -0.210 1.00 67.19 109 PRO A CA 1
ATOM 808 C C . PRO A 1 109 ? 10.541 20.716 -0.600 1.00 67.19 109 PRO A C 1
ATOM 810 O O . PRO A 1 109 ? 11.570 20.109 -0.299 1.00 67.19 109 PRO A O 1
ATOM 813 N N . GLN A 1 110 ? 9.521 20.141 -1.232 1.00 64.81 110 GLN A N 1
ATOM 814 C CA . GLN A 1 110 ? 9.599 18.780 -1.748 1.00 64.81 110 GLN A CA 1
ATOM 815 C C . GLN A 1 110 ? 10.645 18.768 -2.859 1.00 64.81 110 GLN A C 1
ATOM 817 O O . GLN A 1 110 ? 10.516 19.519 -3.827 1.00 64.81 110 GLN A O 1
ATOM 822 N N . GLN A 1 111 ? 11.680 17.941 -2.715 1.00 62.81 111 GLN A N 1
ATOM 823 C CA . GLN A 1 111 ? 12.630 17.739 -3.801 1.00 62.81 111 GLN A CA 1
ATOM 824 C C . GLN A 1 111 ? 11.923 16.998 -4.930 1.00 62.81 111 GLN A C 1
ATOM 826 O O . GLN A 1 111 ? 11.319 15.943 -4.730 1.00 62.81 111 GLN A O 1
ATOM 831 N N . THR A 1 112 ? 11.960 17.578 -6.119 1.00 62.34 112 THR A N 1
ATOM 832 C CA . THR A 1 112 ? 11.398 16.976 -7.319 1.00 62.34 112 THR A CA 1
ATOM 833 C C . THR A 1 112 ? 12.481 16.190 -8.050 1.00 62.34 112 THR A C 1
ATOM 835 O O . THR A 1 112 ? 13.672 16.420 -7.874 1.00 62.34 112 THR A O 1
ATOM 838 N N . MET A 1 113 ? 12.078 15.265 -8.924 1.00 50.53 113 MET A N 1
ATOM 839 C CA . MET A 1 113 ? 12.991 14.465 -9.759 1.00 50.53 113 MET A CA 1
ATOM 840 C C . MET A 1 113 ? 13.974 15.318 -10.604 1.00 50.53 113 MET A C 1
ATOM 842 O O . MET A 1 113 ? 14.900 14.767 -11.185 1.00 50.53 113 MET A O 1
ATOM 846 N N . GLY A 1 114 ? 13.770 16.639 -10.714 1.00 46.88 114 GLY A N 1
ATOM 847 C CA . GLY A 1 114 ? 14.663 17.567 -11.416 1.00 46.88 114 GLY A CA 1
ATOM 848 C C . GLY A 1 114 ? 15.743 18.225 -10.550 1.00 46.88 114 GLY A C 1
ATOM 849 O O . GLY A 1 114 ? 16.557 18.963 -11.095 1.00 46.88 114 GLY A O 1
ATOM 850 N N . ASP A 1 115 ? 15.750 17.976 -9.238 1.00 48.97 115 ASP A N 1
ATOM 851 C CA . ASP A 1 115 ? 16.656 18.625 -8.281 1.00 48.97 115 ASP A CA 1
ATOM 852 C C . ASP A 1 115 ? 17.931 17.795 -7.978 1.00 48.97 115 ASP A C 1
ATOM 854 O O . ASP A 1 115 ? 18.694 18.148 -7.076 1.00 48.97 115 ASP A O 1
ATOM 858 N N . VAL A 1 116 ? 18.173 16.712 -8.736 1.00 45.97 116 VAL A N 1
ATOM 859 C CA . VAL A 1 116 ? 19.329 15.786 -8.638 1.00 45.97 116 VAL A CA 1
ATOM 860 C C . VAL A 1 116 ? 20.125 15.671 -9.933 1.00 45.97 116 VAL A C 1
ATOM 862 O O . VAL A 1 116 ? 19.508 15.637 -11.021 1.00 45.97 116 VAL A O 1
#

pLDDT: mean 89.07, std 14.67, range [40.28, 98.44]